Protein 5ILV (pdb70)

Solvent-accessible surface area: 5966 Å² total; per-residue (Å²): 139,78,57,76,8,41,61,10,1,25,88,11,14,98,65,115,71,11,47,118,1,2,27,86,65,74,145,74,53,16,0,76,3,84,75,21,80,38,0,0,124,85,14,2,132,99,58,130,127,122,79,24,54,32,85,82,1,13,130,40,8,128,125,11,135,138,128,42,46,2,73,99,18,96,90,82,171,54,5,11,68,6,74,46,62,16,116,62,90,151,88,240

Secondary structure (DSSP, 8-state):
-PPPHHHHHHHHHT-GGGTTTEEE-SSTTEEEESSHHHHHHHHHHHHT-SS--HHHHHHHHHHHHHTTSEEEPTT-SSEEEESS-TTGGG--

InterPro domains:
  IPR000418 Ets domain [PF00178] (368-448)
  IPR000418 Ets domain [PR00454] (368-381)
  IPR000418 Ets domain [PR00454] (392-410)
  IPR000418 Ets domain [PR00454] (411-429)
  IPR000418 Ets domain [PR00454] (430-448)
  IPR000418 Ets domain [PS00345] (370-378)
  IPR000418 Ets do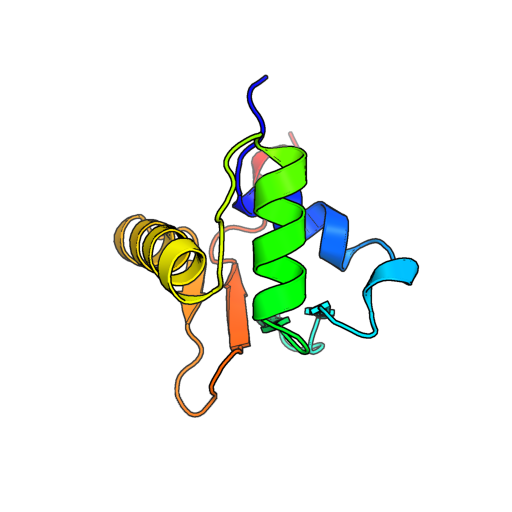main [PS00346] (414-429)
  IPR000418 Ets domain [PS50061] (368-448)
  IPR000418 Ets domain [SM00413] (367-452)
  IPR006715 PEA3-type ETS-domain transcription factor, N-terminal [PF04621] (1-366)
  IPR036388 Winged helix-like DNA-binding domain superfamily [G3DSA:1.10.10.10] (337-465)
  IPR036390 Winged helix DNA-binding domain superfamily [SSF46785] (366-484)
  IPR046328 ETS family [PTHR11849] (230-451)

Nearest PDB structures (foldseek):
  5ilv-assembly1_A  TM=1.011E+00  e=1.962E-20  Homo sapiens
  4co8-assembly1_A  TM=8.998E-01  e=6.561E-17  Homo sapiens
  5ils-assembly1_A  TM=9.007E-01  e=7.028E-17  Homo sapiens
  3wtt-assembly2_H  TM=9.238E-01  e=2.048E-13  Homo sapiens
  2ypr-assembly1_A  TM=9.069E-01  e=2.795E-12  Homo sapiens

B-factor: mean 32.99, std 15.53, range [14.02, 99.71]

Sequence (92 aa):
GSLQLWQFLVTLLDDPANAHFIAWTGRGMEFKLIEPEEVARRWGIQKNRPAMNYDKLSRSLRYYYEKGIMQKVAGERYVYKFVCCDPDALFSM

Foldseek 3Di:
DQDDPVNVLVVLAPDVVNVCQKYQPPDAQKIFRNPLQVSQPVVCVVNVHPPGGNVNVVVVVVVCVVVQQKADDPPDDGMIGGRDDVCVVPVD

Organism: Homo sapiens (NCBI:txid9606)

Radius of gyration: 12.51 Å; Cα contacts (8 Å, |Δi|>4): 116; chains: 1; bounding box: 32×33×25 Å

Structure (mmCIF, N/CA/C/O backbone):
data_5ILV
#
_entry.id   5ILV
#
_cell.length_a   57.371
_cell.length_b   65.611
_cell.length_c   52.677
_cell.angle_alpha   90.000
_cell.angle_beta   90.000
_cell.angle_gamma   90.000
#
_symmetry.space_group_name_H-M   'C 2 2 21'
#
loop_
_entity.id
_entity.type
_entity.pdbx_description
1 polymer 'ETS translocation variant 5'
2 water water
#
loop_
_atom_site.group_PDB
_atom_site.id
_atom_site.type_symbol
_atom_site.label_atom_id
_atom_site.label_alt_id
_atom_site.label_comp_id
_atom_site.label_asym_id
_atom_site.label_entity_id
_atom_site.label_seq_id
_atom_site.pdbx_PDB_ins_code
_atom_site.Cartn_x
_atom_site.Cartn_y
_atom_site.Cartn_z
_atom_site.occupancy
_atom_site.B_iso_or_equiv
_atom_site.auth_seq_id
_atom_site.auth_comp_id
_atom_site.auth_asym_id
_atom_site.auth_atom_id
_atom_site.pdbx_PDB_model_num
ATOM 1 N N . GLY A 1 1 ? 2.731 27.581 -9.079 1.00 55.41 366 GLY A N 1
ATOM 2 C CA . GLY A 1 1 ? 3.840 27.791 -9.993 1.00 57.73 366 GLY A CA 1
ATOM 3 C C . GLY A 1 1 ? 5.201 27.327 -9.487 1.00 62.18 366 GLY A C 1
ATOM 4 O O . GLY A 1 1 ? 6.239 27.787 -9.967 1.00 67.43 366 GLY A O 1
ATOM 5 N N . SER A 1 2 ? 5.203 26.412 -8.522 1.00 55.79 367 SER A N 1
ATOM 6 C CA . SER A 1 2 ? 6.439 25.886 -7.958 1.00 45.17 367 SER A CA 1
ATOM 7 C C . SER A 1 2 ? 6.931 24.700 -8.784 1.00 39.00 367 SER A C 1
ATOM 8 O O . SER A 1 2 ? 6.147 23.817 -9.150 1.00 37.59 367 SER A O 1
ATOM 11 N N . LEU A 1 3 ? 8.236 24.674 -9.059 1.00 37.90 368 LEU A N 1
ATOM 12 C CA . LEU A 1 3 ? 8.787 23.667 -9.961 1.00 34.63 368 LEU A CA 1
ATOM 13 C C . LEU A 1 3 ? 8.808 22.284 -9.321 1.00 29.86 368 LEU A C 1
ATOM 14 O O . LEU A 1 3 ? 9.373 22.090 -8.240 1.00 28.52 368 LEU A O 1
ATOM 19 N N . GLN A 1 4 ? 8.224 21.315 -10.016 1.00 24.77 369 GLN A N 1
ATOM 20 C CA . GLN A 1 4 ? 8.151 19.931 -9.573 1.00 19.10 369 GLN A CA 1
ATOM 21 C C . GLN A 1 4 ? 9.265 19.122 -10.212 1.00 20.82 369 GLN A C 1
ATOM 22 O O . GLN A 1 4 ? 9.690 19.401 -11.344 1.00 18.21 369 GLN A O 1
ATOM 28 N N . LEU A 1 5 ? 9.717 18.087 -9.502 1.00 18.79 370 LEU A N 1
ATOM 29 C CA . LEU A 1 5 ? 10.790 17.261 -10.052 1.00 15.69 370 LEU A CA 1
ATOM 30 C C . LEU A 1 5 ? 10.376 16.604 -11.365 1.00 21.22 370 LEU A C 1
ATOM 31 O O . LEU A 1 5 ? 11.172 16.555 -12.309 1.00 18.08 370 LEU A O 1
ATOM 36 N N . TRP A 1 6 ? 9.138 16.104 -11.462 1.00 18.80 371 TRP A N 1
ATOM 37 C CA . TRP A 1 6 ? 8.741 15.469 -12.714 1.00 19.42 371 TRP A CA 1
ATOM 38 C C . TRP A 1 6 ? 8.772 16.469 -13.864 1.00 20.67 371 TRP A C 1
ATOM 39 O O . TRP A 1 6 ? 9.150 16.118 -14.986 1.00 22.67 371 TRP A O 1
ATOM 50 N N . GLN A 1 7 ? 8.424 17.730 -13.594 1.00 16.98 372 GLN A N 1
ATOM 51 C CA . GLN A 1 7 ? 8.464 18.757 -14.637 1.00 18.92 372 GLN A CA 1
ATOM 52 C C . GLN A 1 7 ? 9.899 19.065 -15.048 1.00 25.15 372 GLN A C 1
ATOM 53 O O . GLN A 1 7 ? 10.206 19.178 -16.243 1.00 23.91 372 GLN A O 1
ATOM 59 N N . PHE A 1 8 ? 10.786 19.203 -14.063 1.00 21.40 373 PHE A N 1
ATOM 60 C CA . PHE A 1 8 ? 12.198 19.439 -14.340 1.00 20.72 373 PHE A CA 1
ATOM 61 C C . PHE A 1 8 ? 12.799 18.318 -15.179 1.00 22.34 373 PHE A C 1
ATOM 62 O O . PHE A 1 8 ? 13.569 18.577 -16.114 1.00 22.55 373 PHE A O 1
ATOM 70 N N . LEU A 1 9 ? 12.485 17.066 -14.841 1.00 19.00 374 LEU A N 1
ATOM 71 C CA . LEU A 1 9 ? 13.023 15.945 -15.601 1.00 18.15 374 LEU A CA 1
ATOM 72 C C . LEU A 1 9 ? 12.536 15.982 -17.045 1.00 22.34 374 LEU A C 1
ATOM 73 O O . LEU A 1 9 ? 13.308 15.724 -17.975 1.00 17.78 374 LEU A O 1
ATOM 78 N N . VAL A 1 10 ? 11.261 16.304 -17.253 1.00 17.52 375 VAL A N 1
ATOM 79 C CA . VAL A 1 10 ? 10.762 16.421 -18.623 1.00 22.87 375 VAL A CA 1
ATOM 80 C C . VAL A 1 10 ? 11.552 17.477 -19.385 1.00 21.46 375 VAL A C 1
ATOM 81 O O . VAL A 1 10 ? 11.963 17.260 -20.533 1.00 22.05 375 VAL A O 1
ATOM 85 N N . THR A 1 11 ? 11.800 18.624 -18.751 1.00 19.34 376 THR A N 1
ATOM 86 C CA . THR A 1 11 ? 12.539 19.693 -19.410 1.00 23.63 376 THR A CA 1
ATOM 87 C C . THR A 1 11 ? 13.949 19.242 -19.774 1.00 22.01 376 THR A C 1
ATOM 88 O O . THR A 1 11 ? 14.440 19.542 -20.871 1.00 22.08 376 THR A O 1
ATOM 92 N N . LEU A 1 12 ? 14.627 18.540 -18.857 1.00 18.15 377 LEU A N 1
ATOM 93 C CA . LEU A 1 12 ? 15.935 17.973 -19.188 1.00 20.83 377 LEU A CA 1
ATOM 94 C C . LEU A 1 12 ? 15.846 17.041 -20.386 1.00 19.51 377 LEU A C 1
ATOM 95 O O . LEU A 1 12 ? 16.698 17.080 -21.278 1.00 19.05 377 LEU A O 1
ATOM 100 N N . LEU A 1 13 ? 14.824 16.186 -20.415 1.00 21.01 378 LEU A N 1
ATOM 101 C CA . LEU A 1 13 ? 14.733 15.140 -21.423 1.00 18.82 378 LEU A CA 1
ATOM 102 C C . LEU A 1 13 ? 14.396 15.676 -22.808 1.00 23.48 378 LEU A C 1
ATOM 103 O O . LEU A 1 13 ? 14.726 15.023 -23.803 1.00 21.93 378 LEU A O 1
ATOM 108 N N . ASP A 1 14 ? 13.752 16.838 -22.897 1.00 20.05 379 ASP A N 1
ATOM 109 C CA . ASP A 1 14 ? 13.361 17.391 -24.181 1.00 23.24 379 ASP A CA 1
ATOM 110 C C . ASP A 1 14 ? 14.378 18.392 -24.723 1.00 27.75 379 ASP A C 1
ATOM 111 O O . ASP A 1 14 ? 14.148 18.992 -25.780 1.00 28.74 379 ASP A O 1
ATOM 116 N N . ASP A 1 15 ? 15.515 18.538 -24.055 1.00 22.35 380 ASP A N 1
ATOM 117 C CA . ASP A 1 15 ? 16.607 19.382 -24.528 1.00 26.36 380 ASP A CA 1
ATOM 118 C C . ASP A 1 15 ? 17.803 18.505 -24.871 1.00 24.87 380 ASP A C 1
ATOM 119 O O . ASP A 1 15 ? 18.408 17.909 -23.962 1.00 25.45 380 ASP A O 1
ATOM 124 N N . PRO A 1 16 ? 18.199 18.406 -26.144 1.00 23.69 381 PRO A N 1
ATOM 125 C CA . PRO A 1 16 ? 19.314 17.513 -26.503 1.00 19.02 381 PRO A CA 1
ATOM 126 C C . PRO A 1 16 ? 20.654 17.952 -25.944 1.00 23.45 381 PRO A C 1
ATOM 127 O O . PRO A 1 16 ? 21.611 17.159 -25.977 1.00 23.75 381 PRO A O 1
ATOM 131 N N . ALA A 1 17 ? 20.754 19.178 -25.424 1.00 20.30 382 ALA A N 1
ATOM 132 C CA . ALA A 1 17 ? 21.978 19.577 -24.741 1.00 22.92 382 ALA A CA 1
ATOM 133 C C . ALA A 1 17 ? 22.243 18.727 -23.508 1.00 27.36 382 ALA A C 1
ATOM 134 O O . ALA A 1 17 ? 23.380 18.703 -23.028 1.00 27.23 382 ALA A O 1
ATOM 136 N N . ASN A 1 18 ? 21.228 18.030 -22.985 1.00 23.94 383 ASN A N 1
ATOM 137 C CA . ASN A 1 18 ? 21.381 17.203 -21.792 1.00 24.47 383 ASN A CA 1
ATOM 138 C C . ASN A 1 18 ? 21.527 15.721 -22.099 1.00 20.78 383 ASN A C 1
ATOM 139 O O . ASN A 1 18 ? 21.630 14.916 -21.165 1.00 19.56 383 ASN A O 1
ATOM 144 N N . ALA A 1 19 ? 21.558 15.344 -23.375 1.00 19.99 384 ALA A N 1
ATOM 145 C CA . ALA A 1 19 ? 21.435 13.939 -23.745 1.00 24.84 384 ALA A CA 1
ATOM 146 C C . ALA A 1 19 ? 22.598 13.090 -23.244 1.00 28.74 384 ALA A C 1
ATOM 147 O O . ALA A 1 19 ? 22.430 11.879 -23.073 1.00 28.58 384 ALA A O 1
ATOM 149 N N . HIS A 1 20 ? 23.768 13.687 -22.994 1.00 24.07 385 HIS A N 1
ATOM 150 C CA . HIS A 1 20 ? 24.891 12.902 -22.489 1.00 23.66 385 HIS A CA 1
ATOM 151 C C . HIS A 1 20 ? 24.713 12.454 -21.038 1.00 26.35 385 HIS A C 1
ATOM 152 O O . HIS A 1 20 ? 25.431 11.545 -20.603 1.00 28.46 385 HIS A O 1
ATOM 159 N N . PHE A 1 21 ? 23.781 13.044 -20.272 1.00 20.12 386 PHE A N 1
ATOM 160 C CA . PHE A 1 21 ? 23.578 12.583 -18.905 1.00 18.63 386 PHE A CA 1
ATOM 161 C C . PHE A 1 21 ? 22.150 12.164 -18.583 1.00 17.45 386 PHE A C 1
ATOM 162 O O . PHE A 1 21 ? 21.941 11.521 -17.550 1.00 19.59 386 PHE A O 1
ATOM 170 N N . ILE A 1 22 ? 21.173 12.450 -19.449 1.00 16.56 387 ILE A N 1
ATOM 171 C CA . ILE A 1 22 ? 19.804 11.986 -19.239 1.00 19.68 387 ILE A CA 1
ATOM 172 C C . ILE A 1 22 ? 19.091 11.948 -20.585 1.00 19.68 387 ILE A C 1
ATOM 173 O O . ILE A 1 22 ? 19.148 12.914 -21.357 1.00 19.33 387 ILE A O 1
ATOM 178 N N . ALA A 1 23 ? 18.434 10.833 -20.891 1.00 18.96 388 ALA A N 1
ATOM 179 C CA . ALA A 1 23 ? 17.817 10.737 -22.207 1.00 17.48 388 ALA A CA 1
ATOM 180 C C . ALA A 1 23 ? 16.665 9.744 -22.194 1.00 22.38 388 ALA A C 1
ATOM 181 O O . ALA A 1 23 ? 16.702 8.727 -21.497 1.00 22.96 388 ALA A O 1
ATOM 183 N N . TRP A 1 24 ? 15.647 10.044 -22.998 1.00 20.09 389 TRP A N 1
ATOM 184 C CA . TRP A 1 24 ? 14.630 9.048 -23.292 1.00 22.10 389 TRP A CA 1
ATOM 185 C C . TRP A 1 24 ? 15.294 7.813 -23.880 1.00 22.92 389 TRP A C 1
ATOM 186 O O . TRP A 1 24 ? 16.221 7.915 -24.693 1.00 24.97 389 TRP A O 1
ATOM 197 N N . THR A 1 25 ? 14.829 6.635 -23.461 1.00 18.50 390 THR A N 1
ATOM 198 C CA . THR A 1 25 ? 15.360 5.390 -24.001 1.00 20.42 390 THR A CA 1
ATOM 199 C C . THR A 1 25 ? 14.673 4.979 -25.290 1.00 22.41 390 THR A C 1
ATOM 200 O O . THR A 1 25 ? 15.182 4.113 -26.009 1.00 28.81 390 THR A O 1
ATOM 204 N N . GLY A 1 26 ? 13.524 5.565 -25.587 1.00 20.44 391 GLY A N 1
ATOM 205 C CA . GLY A 1 26 ? 12.800 5.189 -26.778 1.00 26.41 391 GLY A CA 1
ATOM 206 C C . GLY A 1 26 ? 11.746 4.132 -26.569 1.00 28.20 391 GLY A C 1
ATOM 207 O O . GLY A 1 26 ? 11.131 3.694 -27.546 1.00 29.00 391 GLY A O 1
ATOM 208 N N . ARG A 1 27 ? 11.518 3.697 -25.333 1.00 23.76 392 ARG A N 1
ATOM 209 C CA . ARG A 1 27 ? 10.453 2.745 -25.043 1.0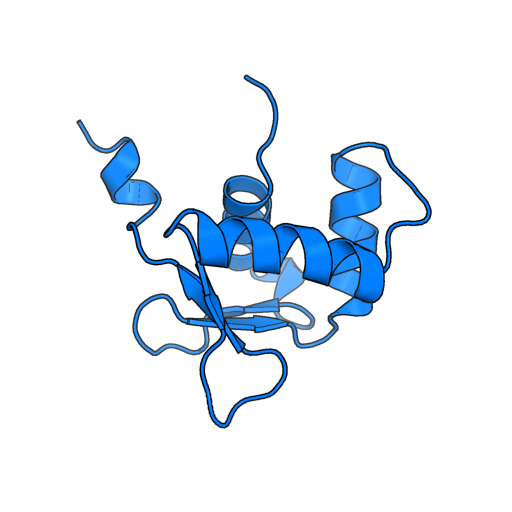0 24.49 392 ARG A CA 1
ATOM 210 C C . ARG A 1 27 ? 9.454 3.446 -24.140 1.00 22.77 392 ARG A C 1
ATOM 211 O O . ARG A 1 27 ? 9.783 3.795 -23.000 1.00 26.68 392 ARG A O 1
ATOM 219 N N . GLY A 1 28 ? 8.250 3.679 -24.657 1.00 23.41 393 GLY A N 1
ATOM 220 C CA . GLY A 1 28 ? 7.246 4.388 -23.875 1.00 23.49 393 GLY A CA 1
ATOM 221 C C . GLY A 1 28 ? 7.801 5.682 -23.331 1.00 28.02 393 GLY A C 1
ATOM 222 O O . GLY A 1 28 ? 8.481 6.443 -24.031 1.00 25.09 393 GLY A O 1
ATOM 223 N N . MET A 1 29 ? 7.565 5.923 -22.041 1.00 18.34 394 MET A N 1
ATOM 224 C CA . MET A 1 29 ? 8.061 7.113 -21.371 1.00 15.86 394 MET A CA 1
ATOM 225 C C . MET A 1 29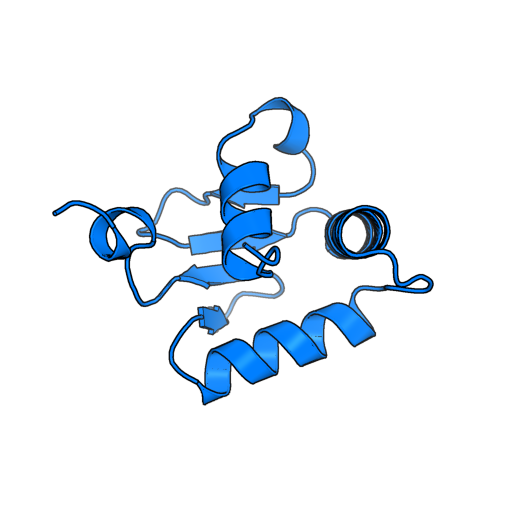 ? 9.240 6.786 -20.463 1.00 19.45 394 MET A C 1
ATOM 226 O O . MET A 1 29 ? 9.434 7.431 -19.428 1.00 19.80 394 MET A O 1
ATOM 231 N N . GLU A 1 30 ? 10.038 5.793 -20.851 1.00 17.24 395 GLU A N 1
ATOM 232 C CA . GLU A 1 30 ? 11.198 5.399 -20.057 1.00 20.16 395 GLU A CA 1
ATOM 233 C C . GLU A 1 30 ? 12.374 6.311 -20.367 1.00 24.53 395 GLU A C 1
ATOM 234 O O . GLU A 1 30 ? 12.556 6.770 -21.498 1.00 20.64 395 GLU A O 1
ATOM 240 N N . PHE A 1 31 ? 13.176 6.580 -19.346 1.00 18.99 396 PHE A N 1
ATOM 241 C CA . PHE A 1 31 ? 14.352 7.414 -19.515 1.00 16.41 396 PHE A CA 1
ATOM 242 C C . PHE A 1 31 ? 15.454 6.877 -18.621 1.00 23.31 396 PHE A C 1
ATOM 243 O O . PHE A 1 31 ? 15.203 6.177 -17.637 1.00 19.90 396 PHE A O 1
ATOM 251 N N . LYS A 1 32 ? 16.687 7.181 -18.996 1.00 18.38 397 LYS A N 1
ATOM 252 C CA . LYS A 1 32 ? 17.849 6.705 -18.260 1.00 16.59 397 LYS A CA 1
ATOM 253 C C . LYS A 1 32 ? 18.619 7.894 -17.708 1.00 21.58 397 LYS A C 1
ATOM 254 O O . LYS A 1 32 ? 18.843 8.889 -18.409 1.00 17.32 397 LYS A O 1
ATOM 260 N N . LEU A 1 33 ? 19.018 7.790 -16.448 1.00 16.27 398 LEU A N 1
ATOM 261 C CA . LEU A 1 33 ? 19.942 8.758 -15.872 1.00 18.35 398 LEU A CA 1
ATOM 262 C C . LEU A 1 33 ? 21.331 8.256 -16.222 1.00 21.75 398 LEU A C 1
ATOM 263 O O . LEU A 1 33 ? 21.902 7.405 -15.529 1.00 20.43 398 LEU A O 1
ATOM 268 N N . ILE A 1 34 ? 21.871 8.776 -17.324 1.00 23.84 399 ILE A N 1
ATOM 269 C CA . ILE A 1 34 ? 23.191 8.348 -17.775 1.00 21.28 399 ILE A CA 1
ATOM 270 C C . ILE A 1 34 ? 24.257 8.798 -16.788 1.00 26.46 399 ILE A C 1
ATOM 271 O O . ILE A 1 34 ? 25.201 8.054 -16.499 1.00 26.10 399 ILE A O 1
ATOM 276 N N . GLU A 1 35 ? 24.125 10.017 -16.251 1.00 22.00 400 GLU A N 1
ATOM 277 C CA . GLU A 1 35 ? 24.907 10.470 -15.096 1.00 21.82 400 GLU A CA 1
ATOM 278 C C . GLU A 1 35 ? 23.938 10.813 -13.983 1.00 21.14 400 GLU A C 1
ATOM 279 O O . GLU A 1 35 ? 23.502 11.972 -13.868 1.00 21.27 400 GLU A O 1
ATOM 285 N N . PRO A 1 36 ? 23.574 9.850 -13.140 1.00 19.49 401 PRO A N 1
ATOM 286 C CA . PRO A 1 36 ? 22.644 10.143 -12.039 1.00 20.85 401 PRO A CA 1
ATOM 287 C C . PRO A 1 36 ? 23.092 11.302 -11.166 1.00 20.20 401 PRO A C 1
ATOM 288 O O . PRO A 1 36 ? 22.253 12.093 -10.716 1.00 20.44 401 PRO A O 1
ATOM 292 N N . GLU A 1 37 ? 24.398 11.430 -10.911 1.00 23.06 402 GLU A N 1
ATOM 293 C CA . GLU A 1 37 ? 24.842 12.492 -10.017 1.00 18.90 402 GLU A CA 1
ATOM 294 C C . GLU A 1 37 ? 24.766 13.860 -10.685 1.00 24.13 402 GLU A C 1
AT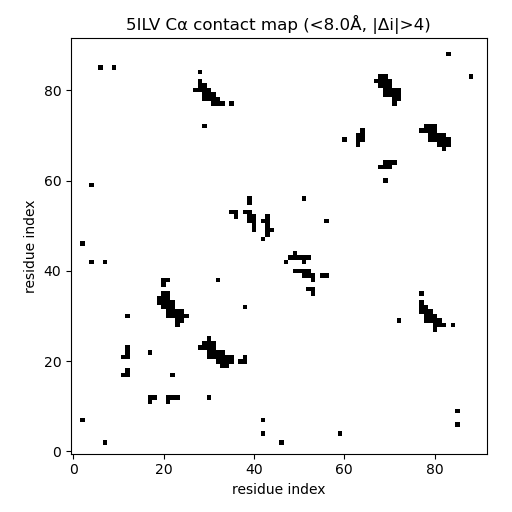OM 295 O O . GLU A 1 37 ? 24.527 14.866 -10.008 1.00 26.59 402 GLU A O 1
ATOM 301 N N . GLU A 1 38 ? 24.956 13.925 -12.005 1.00 23.79 403 GLU A N 1
ATOM 302 C CA . GLU A 1 38 ? 24.794 15.200 -12.697 1.00 22.39 403 GLU A CA 1
ATOM 303 C C . GLU A 1 38 ? 23.331 15.629 -12.728 1.00 23.95 403 GLU A C 1
ATOM 304 O O . GLU A 1 38 ? 23.023 16.816 -12.547 1.00 22.61 403 GLU A O 1
ATOM 310 N N . VAL A 1 39 ? 22.412 14.677 -12.928 1.00 16.80 404 VAL A N 1
ATOM 311 C CA . VAL A 1 39 ? 20.987 14.997 -12.836 1.00 18.18 404 VAL A CA 1
ATOM 312 C C . VAL A 1 39 ? 20.663 15.528 -11.445 1.00 19.42 404 VAL A C 1
ATOM 313 O O . VAL A 1 39 ? 20.011 16.570 -11.289 1.00 19.97 404 VAL A O 1
ATOM 317 N N . ALA A 1 40 ? 21.125 14.822 -10.416 1.00 21.02 405 ALA A N 1
ATOM 318 C CA . ALA A 1 40 ? 20.889 15.263 -9.045 1.00 19.82 405 ALA A CA 1
ATOM 319 C C . ALA A 1 40 ? 21.432 16.671 -8.808 1.00 22.57 405 ALA A C 1
ATOM 320 O O . ALA A 1 40 ? 20.749 17.518 -8.221 1.00 20.34 405 ALA A O 1
ATOM 322 N N . ARG A 1 41 ? 22.656 16.945 -9.275 1.00 21.46 406 ARG A N 1
ATOM 323 C CA . ARG A 1 41 ? 23.249 18.266 -9.076 1.00 29.93 406 ARG A CA 1
ATOM 324 C C . ARG A 1 41 ? 22.417 19.360 -9.731 1.00 27.84 406 ARG A C 1
ATOM 325 O O . ARG A 1 41 ? 22.231 20.439 -9.155 1.00 33.14 406 ARG A O 1
ATOM 333 N N . ARG A 1 42 ? 21.890 19.095 -10.924 1.00 25.68 407 ARG A N 1
ATOM 334 C CA . ARG A 1 42 ? 21.111 20.113 -11.620 1.00 29.45 407 ARG A CA 1
ATOM 335 C C . ARG A 1 42 ? 19.770 20.351 -10.945 1.00 25.00 407 ARG A C 1
ATOM 336 O O . ARG A 1 42 ? 19.301 21.493 -10.876 1.00 25.30 407 ARG A O 1
ATOM 344 N N . TRP A 1 43 ? 19.129 19.287 -10.461 1.00 25.42 408 TRP A N 1
ATOM 345 C CA . TRP A 1 43 ? 17.919 19.472 -9.667 1.00 24.44 408 TRP A CA 1
ATOM 346 C C . TRP A 1 43 ? 18.208 20.321 -8.439 1.00 27.67 408 TRP A C 1
ATOM 347 O O . TRP A 1 43 ? 17.393 21.172 -8.057 1.00 25.95 408 TRP A O 1
ATOM 358 N N . GLY A 1 44 ? 19.378 20.116 -7.823 1.00 27.21 409 GLY A N 1
ATOM 359 C CA . GLY A 1 44 ? 19.748 20.903 -6.659 1.00 30.43 409 GLY A CA 1
ATOM 360 C C . GLY A 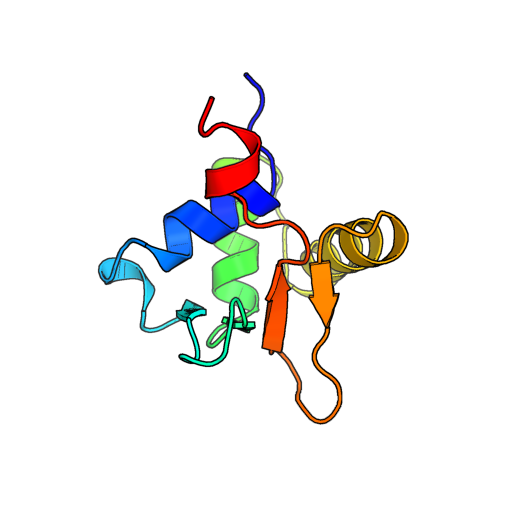1 44 ? 19.929 22.373 -6.986 1.00 30.68 409 GLY A C 1
ATOM 361 O O . GLY A 1 44 ? 19.479 23.245 -6.237 1.00 34.27 409 GLY A O 1
ATOM 362 N N . ILE A 1 45 ? 20.580 22.666 -8.114 1.00 38.50 410 ILE A N 1
ATOM 363 C CA . ILE A 1 45 ? 20.734 24.049 -8.551 1.00 32.72 410 ILE A CA 1
ATOM 364 C C . ILE A 1 45 ? 19.370 24.671 -8.814 1.00 27.96 410 ILE A C 1
ATOM 365 O O . ILE A 1 45 ? 19.077 25.788 -8.369 1.00 30.11 410 ILE A O 1
ATOM 370 N N . GLN A 1 46 ? 18.511 23.941 -9.526 1.00 24.53 411 GLN A N 1
ATOM 371 C CA . GLN A 1 46 ? 17.229 24.484 -9.965 1.00 34.33 411 GLN A CA 1
ATOM 372 C C . GLN A 1 46 ? 16.309 24.755 -8.783 1.00 37.73 411 GLN A C 1
ATOM 373 O O . GLN A 1 46 ? 15.706 25.830 -8.680 1.00 39.00 411 GLN A O 1
ATOM 379 N N . LYS A 1 47 ? 16.186 23.784 -7.886 1.00 34.65 412 LYS A N 1
ATOM 380 C CA . LYS A 1 47 ? 15.296 23.866 -6.742 1.00 38.29 412 LYS A CA 1
ATOM 381 C C . LYS A 1 47 ? 15.943 24.566 -5.548 1.00 48.47 412 LYS A C 1
ATOM 382 O O . LYS A 1 47 ? 15.277 24.761 -4.525 1.00 54.79 412 LYS A O 1
ATOM 388 N N . ASN A 1 48 ? 17.213 24.963 -5.665 1.00 43.01 413 ASN A N 1
ATOM 389 C CA . ASN A 1 48 ? 17.934 25.663 -4.602 1.00 52.70 413 ASN A CA 1
ATOM 390 C C . ASN A 1 48 ? 18.001 24.816 -3.332 1.00 61.85 413 ASN A C 1
ATOM 391 O O . ASN A 1 48 ? 17.421 25.152 -2.298 1.00 67.09 413 ASN A O 1
ATOM 396 N N . ARG A 1 49 ? 18.725 23.696 -3.415 1.00 65.44 414 ARG A N 1
ATOM 397 C CA . ARG A 1 49 ? 18.923 22.815 -2.264 1.00 71.46 414 ARG A CA 1
ATOM 398 C C . ARG A 1 49 ? 20.151 21.941 -2.481 1.00 82.01 414 ARG A C 1
ATOM 399 O O . ARG A 1 49 ? 20.052 20.725 -2.673 1.00 86.71 414 ARG A O 1
ATOM 407 N N . PRO A 1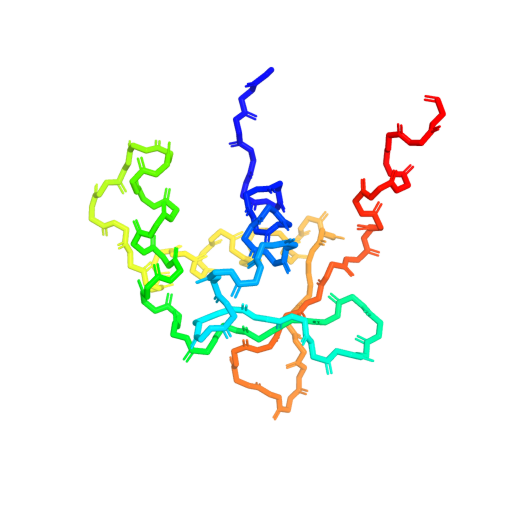 50 ? 21.348 22.538 -2.435 1.00 87.87 415 PRO A N 1
ATOM 408 C CA . PRO A 1 50 ? 22.524 21.683 -2.245 1.00 88.94 415 PRO A CA 1
ATOM 409 C C . PRO A 1 50 ? 22.500 21.148 -0.807 1.00 88.05 415 PRO A C 1
ATOM 410 O O . PRO A 1 50 ? 21.768 21.721 0.010 1.00 91.12 415 PRO A O 1
ATOM 414 N N . ALA A 1 51 ? 23.229 20.076 -0.490 1.00 79.17 416 ALA A N 1
ATOM 415 C CA . ALA A 1 51 ? 24.051 19.322 -1.431 1.00 63.23 416 ALA A CA 1
ATOM 416 C C . ALA A 1 51 ? 23.275 18.131 -1.989 1.00 43.52 416 ALA A C 1
ATOM 417 O O . ALA A 1 51 ? 23.422 16.990 -1.533 1.00 35.75 416 ALA A O 1
ATOM 419 N N . MET A 1 52 ? 22.446 18.409 -2.986 1.00 40.12 417 MET A N 1
ATOM 420 C CA . MET A 1 52 ? 21.690 17.356 -3.643 1.00 31.62 417 MET A CA 1
ATOM 421 C C . MET A 1 52 ? 22.636 16.377 -4.331 1.00 29.58 417 MET A C 1
ATOM 422 O O . MET A 1 52 ? 23.571 16.783 -5.028 1.00 33.73 417 MET A O 1
ATOM 427 N N . ASN A 1 53 ? 22.404 15.081 -4.121 1.00 20.23 418 ASN A N 1
ATOM 428 C CA . ASN A 1 53 ? 23.154 14.034 -4.807 1.00 23.49 418 ASN A CA 1
ATOM 429 C C . ASN A 1 53 ? 22.164 12.953 -5.196 1.00 24.90 418 ASN A C 1
ATOM 430 O O . ASN A 1 53 ? 20.961 13.069 -4.927 1.00 21.34 418 ASN A O 1
ATOM 435 N N . TYR A 1 54 ? 22.657 11.900 -5.859 1.00 20.43 419 TYR A N 1
ATOM 436 C CA . TYR A 1 54 ? 21.716 10.896 -6.340 1.00 23.51 419 TYR A CA 1
ATOM 437 C C . TYR A 1 54 ? 21.042 10.181 -5.182 1.00 21.32 419 TYR A C 1
ATOM 438 O O . TYR A 1 54 ? 19.853 9.859 -5.263 1.00 20.09 419 TYR A O 1
ATOM 447 N N . ASP A 1 55 ? 21.773 9.921 -4.090 1.00 22.07 420 ASP A N 1
ATOM 448 C CA . ASP A 1 55 ? 21.134 9.315 -2.920 1.00 23.45 420 ASP A CA 1
ATOM 449 C C . ASP A 1 55 ? 19.886 10.093 -2.509 1.00 23.86 420 ASP A C 1
ATOM 450 O O . ASP A 1 55 ? 18.800 9.521 -2.348 1.00 26.28 420 ASP A O 1
ATOM 455 N N . LYS A 1 56 ? 20.023 11.415 -2.369 1.00 16.92 421 LYS A N 1
ATOM 456 C CA . LYS A 1 56 ? 18.875 12.254 -2.021 1.00 25.71 421 LYS A CA 1
ATOM 457 C C . LYS A 1 56 ? 17.836 12.262 -3.143 1.00 21.52 421 LYS A C 1
ATOM 458 O O . LYS A 1 56 ? 16.634 12.092 -2.895 1.00 21.90 421 LYS A O 1
ATOM 464 N N . LEU A 1 57 ? 18.280 12.442 -4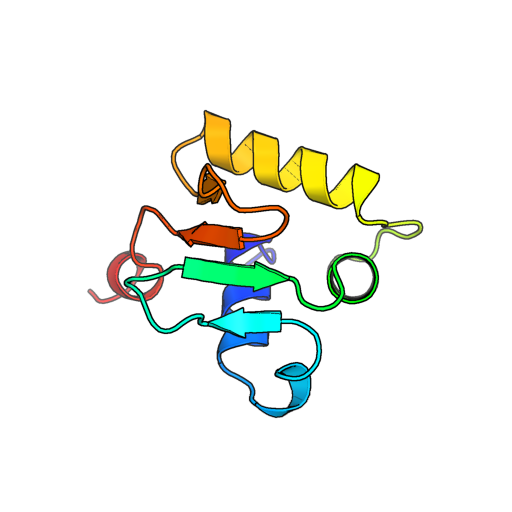.387 1.00 18.78 422 LEU A N 1
ATOM 465 C CA . LEU A 1 57 ? 17.353 12.423 -5.519 1.00 19.73 422 LEU A CA 1
ATOM 466 C C . LEU A 1 57 ? 16.537 11.138 -5.540 1.00 22.56 422 LEU A C 1
ATOM 467 O O . LEU A 1 57 ? 15.330 11.163 -5.822 1.00 20.41 422 LEU A O 1
ATOM 472 N N . SER A 1 58 ? 17.175 10.005 -5.221 1.00 27.75 423 SER A N 1
ATOM 473 C CA . SER A 1 58 ? 16.471 8.725 -5.252 1.00 32.25 423 SER A CA 1
ATOM 474 C C . SER A 1 58 ? 15.317 8.688 -4.252 1.00 30.56 423 SER A C 1
ATOM 475 O O . SER A 1 58 ? 14.324 7.986 -4.485 1.00 28.32 423 SER A O 1
ATOM 478 N N . ARG A 1 59 ? 15.423 9.433 -3.142 1.00 25.52 424 ARG A N 1
ATOM 479 C CA . ARG A 1 59 ? 14.312 9.542 -2.194 1.00 22.87 424 ARG A CA 1
ATOM 480 C C . ARG A 1 59 ? 13.107 10.239 -2.820 1.00 26.67 424 ARG A C 1
ATOM 481 O O . ARG A 1 59 ? 11.950 9.894 -2.530 1.00 23.01 424 ARG A O 1
ATOM 489 N N . SER A 1 60 ? 13.353 11.246 -3.656 1.00 23.01 425 SER A N 1
ATOM 490 C CA . SER A 1 60 ? 12.240 11.909 -4.327 1.00 20.68 425 SER A CA 1
ATOM 491 C C . SER A 1 60 ? 11.633 10.999 -5.383 1.00 22.37 425 SER A C 1
ATOM 492 O O . SER A 1 60 ? 10.411 10.988 -5.577 1.00 22.37 425 SER A O 1
ATOM 495 N N . LEU A 1 61 ? 12.467 10.213 -6.063 1.00 17.40 426 LEU A N 1
ATOM 496 C CA . LEU A 1 61 ? 11.943 9.246 -7.025 1.00 22.89 426 LEU A CA 1
ATOM 497 C C . LEU A 1 61 ? 11.128 8.162 -6.329 1.00 25.15 426 LEU A C 1
ATOM 498 O O . LEU A 1 61 ? 10.095 7.722 -6.850 1.00 23.50 426 LEU A O 1
ATOM 503 N N . ARG A 1 62 ? 11.562 7.724 -5.147 1.00 21.22 427 ARG A N 1
ATOM 504 C CA . ARG A 1 62 ? 10.768 6.751 -4.396 1.00 24.72 427 ARG A CA 1
ATOM 505 C C . ARG A 1 62 ? 9.437 7.355 -3.958 1.00 21.63 427 ARG A C 1
ATOM 506 O O . ARG A 1 62 ? 8.401 6.673 -3.969 1.00 24.78 427 ARG A O 1
ATOM 514 N N . TYR A 1 63 ? 9.441 8.640 -3.592 1.00 22.94 428 TYR A N 1
ATOM 515 C CA . TYR A 1 63 ? 8.189 9.350 -3.352 1.00 16.47 428 TYR A CA 1
ATOM 516 C C . TYR A 1 63 ? 7.265 9.250 -4.558 1.00 22.90 428 TYR A C 1
ATOM 517 O O . TYR A 1 63 ? 6.090 8.872 -4.433 1.00 20.54 428 TYR A O 1
ATOM 526 N N . TYR A 1 64 ? 7.788 9.569 -5.744 1.00 19.19 429 TYR A N 1
ATOM 527 C CA . TYR A 1 64 ? 6.977 9.478 -6.951 1.00 16.02 429 TYR A CA 1
ATOM 528 C C . TYR A 1 64 ? 6.505 8.056 -7.196 1.00 22.84 429 TYR A C 1
ATOM 529 O O . TYR A 1 64 ? 5.395 7.852 -7.706 1.00 20.47 429 TYR A O 1
ATOM 538 N N . TYR A 1 65 ? 7.314 7.061 -6.824 1.00 19.07 430 TYR A N 1
ATOM 539 C CA . TYR A 1 65 ? 6.859 5.686 -6.972 1.00 19.80 430 TYR A CA 1
ATOM 540 C C . TYR A 1 65 ? 5.647 5.426 -6.087 1.00 23.29 430 TYR A C 1
ATOM 541 O O . TYR A 1 65 ? 4.633 4.871 -6.539 1.00 23.18 430 TYR A O 1
ATOM 550 N N . GLU A 1 66 ? 5.738 5.819 -4.816 1.00 25.14 431 GLU A N 1
ATOM 551 C CA . GLU A 1 66 ? 4.640 5.576 -3.892 1.00 25.78 431 GLU A CA 1
ATOM 552 C C . GLU A 1 66 ? 3.397 6.347 -4.292 1.00 27.66 431 GLU A C 1
ATOM 553 O O . GLU A 1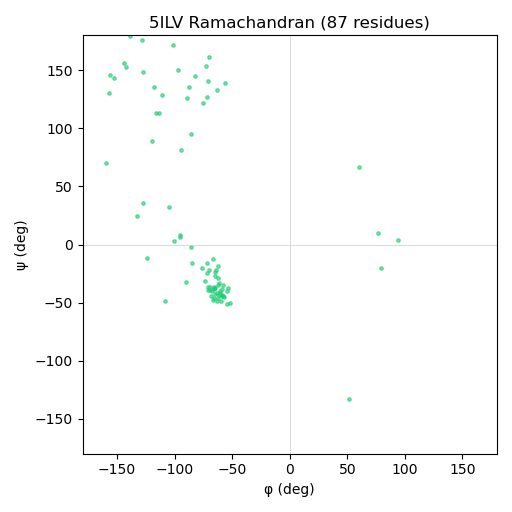 66 ? 2.282 5.932 -3.964 1.00 30.81 431 GLU A O 1
ATOM 559 N N . LYS A 1 67 ? 3.562 7.470 -4.980 1.00 19.50 432 LYS A N 1
ATOM 560 C CA . LYS A 1 67 ? 2.436 8.319 -5.344 1.00 19.73 432 LYS A CA 1
ATOM 561 C C . LYS A 1 67 ? 1.916 8.035 -6.751 1.00 22.00 432 LYS A C 1
ATOM 562 O O . LYS A 1 67 ? 1.068 8.787 -7.246 1.00 23.60 432 LYS A O 1
ATOM 568 N N . GLY A 1 68 ? 2.408 6.978 -7.404 1.00 21.04 433 GLY A N 1
ATOM 569 C CA . GLY A 1 68 ? 1.945 6.580 -8.728 1.00 20.57 433 GLY A CA 1
ATOM 570 C C . GLY A 1 68 ? 2.446 7.416 -9.889 1.00 22.40 433 GLY A C 1
ATOM 571 O O . GLY A 1 68 ? 1.954 7.252 -11.012 1.00 25.02 433 GLY A O 1
ATOM 572 N N . ILE A 1 69 ? 3.412 8.299 -9.664 1.00 16.28 434 ILE A N 1
ATOM 573 C CA . ILE A 1 69 ? 3.828 9.237 -10.697 1.00 18.96 434 ILE A CA 1
ATOM 574 C C . ILE A 1 69 ? 4.959 8.683 -11.559 1.00 25.14 434 ILE A C 1
ATOM 575 O O . ILE A 1 69 ? 5.025 8.980 -12.756 1.00 25.24 434 ILE A O 1
ATOM 580 N N . MET A 1 70 ? 5.838 7.867 -10.981 1.00 19.68 435 MET A N 1
ATOM 581 C CA . MET A 1 70 ? 7.002 7.352 -11.681 1.00 21.43 435 MET A CA 1
ATOM 582 C C . MET A 1 70 ? 7.221 5.919 -11.238 1.00 28.16 435 MET A C 1
ATOM 583 O O . MET A 1 70 ? 6.839 5.532 -10.132 1.00 29.94 435 MET A O 1
ATOM 588 N N . GLN A 1 71 ? 7.825 5.128 -12.108 1.00 19.76 436 GLN A N 1
ATOM 589 C CA . GLN A 1 71 ? 8.234 3.780 -11.752 1.00 22.65 436 GLN A CA 1
ATOM 590 C C . GLN A 1 71 ? 9.703 3.598 -12.086 1.00 24.44 436 GLN A C 1
ATOM 591 O O . GLN A 1 71 ? 10.222 4.203 -13.028 1.00 22.93 436 GLN A O 1
ATOM 597 N N . LYS A 1 72 ? 10.368 2.769 -11.292 1.00 27.21 437 LYS A N 1
ATOM 598 C CA . LYS A 1 72 ? 11.715 2.323 -11.602 1.00 26.82 437 LYS A CA 1
ATOM 599 C C . LYS A 1 72 ? 11.610 1.055 -12.437 1.00 31.92 437 LYS A C 1
ATOM 600 O O . LYS A 1 72 ? 10.920 0.109 -12.047 1.00 36.51 437 LYS A O 1
ATOM 606 N N . VAL A 1 73 ? 12.259 1.049 -13.600 1.00 26.71 438 VAL A N 1
ATOM 607 C CA . VAL A 1 73 ? 12.174 -0.090 -14.508 1.00 24.54 438 VAL A CA 1
ATOM 608 C C . VAL A 1 73 ? 13.032 -1.212 -13.948 1.00 35.41 438 VAL A C 1
ATOM 609 O O . VAL A 1 73 ? 14.236 -1.035 -13.733 1.00 33.64 438 VAL A O 1
ATOM 613 N N . ALA A 1 74 ? 12.412 -2.360 -13.696 1.00 45.12 439 ALA A N 1
ATOM 614 C CA . ALA A 1 74 ? 13.123 -3.489 -13.117 1.00 44.11 439 ALA A CA 1
ATOM 615 C C . ALA A 1 74 ? 14.046 -4.126 -14.148 1.00 47.25 439 ALA A C 1
ATOM 616 O O . ALA A 1 74 ? 13.816 -4.048 -15.357 1.00 51.61 439 ALA A O 1
ATOM 618 N N . GLY A 1 75 ? 15.104 -4.769 -13.655 1.00 59.10 440 GLY A N 1
ATOM 619 C CA . GLY A 1 75 ? 16.158 -5.270 -14.507 1.00 67.32 440 GLY A CA 1
ATOM 620 C C . GLY A 1 75 ? 17.143 -4.222 -14.966 1.00 68.25 440 GLY A C 1
ATOM 621 O O . GLY A 1 75 ? 18.256 -4.571 -15.375 1.00 71.93 440 GLY A O 1
ATOM 622 N N . GLU A 1 76 ? 16.769 -2.950 -14.917 1.00 65.15 441 GLU A N 1
ATOM 623 C CA . GLU A 1 76 ? 17.671 -1.843 -15.177 1.00 64.26 441 GLU A CA 1
ATOM 624 C C . GLU A 1 76 ? 18.115 -1.217 -13.862 1.00 62.22 441 GLU A C 1
ATOM 625 O O . GLU A 1 76 ? 17.607 -1.535 -12.784 1.00 67.00 441 GLU A O 1
ATOM 631 N N . ARG A 1 77 ? 19.076 -0.305 -13.960 1.00 57.72 442 ARG A N 1
ATOM 632 C CA . ARG A 1 77 ? 19.711 0.268 -12.782 1.00 59.04 442 ARG A CA 1
ATOM 633 C C . ARG A 1 77 ? 19.318 1.714 -12.529 1.00 51.65 442 ARG A C 1
ATOM 634 O O . ARG A 1 77 ? 18.963 2.077 -11.399 1.00 57.62 442 ARG A O 1
ATOM 642 N N . TYR A 1 78 ? 19.376 2.553 -13.558 1.00 30.02 443 TYR A N 1
ATOM 643 C CA . TYR A 1 78 ? 19.054 3.971 -13.474 1.00 26.49 443 TYR A CA 1
ATOM 644 C C . TYR A 1 78 ? 18.030 4.342 -14.532 1.00 23.41 443 TYR A C 1
ATOM 645 O O . TYR A 1 78 ? 18.074 5.438 -15.105 1.00 22.65 443 TYR A O 1
ATOM 654 N N . VAL A 1 79 ? 17.102 3.428 -14.811 1.00 19.89 444 VAL A N 1
ATOM 655 C CA . VAL A 1 79 ? 16.052 3.641 -15.802 1.00 18.44 444 VAL A CA 1
ATOM 656 C C . VAL A 1 79 ? 14.718 3.758 -15.081 1.00 20.90 444 VAL A C 1
ATOM 657 O O . VAL A 1 79 ? 14.355 2.895 -14.271 1.00 21.20 444 VAL A O 1
ATOM 661 N N . TYR A 1 80 ? 13.988 4.816 -15.386 1.00 14.16 445 TYR A N 1
ATOM 662 C CA . TYR A 1 80 ? 12.711 5.113 -14.757 1.00 17.38 445 TYR A CA 1
ATOM 663 C C . TYR A 1 80 ? 11.683 5.340 -15.853 1.00 20.54 445 TYR A C 1
ATOM 664 O O . TYR A 1 80 ? 12.010 5.332 -17.043 1.00 22.17 445 TYR A O 1
ATOM 673 N N . LYS A 1 81 ? 10.429 5.546 -15.459 1.00 21.45 446 LYS A N 1
ATOM 674 C CA . LYS A 1 81 ? 9.417 5.896 -16.448 1.00 19.76 446 LYS A CA 1
ATOM 675 C C . LYS A 1 81 ? 8.315 6.702 -15.782 1.00 20.87 446 LYS A C 1
ATOM 676 O O . LYS A 1 81 ? 7.994 6.483 -14.607 1.00 22.13 446 LYS A O 1
ATOM 682 N N . PHE A 1 82 ? 7.787 7.677 -16.527 1.00 17.56 447 PHE A N 1
ATOM 683 C CA . PHE A 1 82 ? 6.570 8.365 -16.126 1.00 19.94 447 PHE A CA 1
ATOM 684 C C . PHE A 1 82 ? 5.394 7.425 -16.287 1.00 23.20 447 PHE A C 1
ATOM 685 O O . PHE A 1 82 ? 5.326 6.647 -17.247 1.00 26.74 447 PHE A O 1
ATOM 693 N N . VAL A 1 83 ? 4.469 7.487 -15.335 1.00 25.96 448 VAL A N 1
ATOM 694 C CA . VAL A 1 83 ? 3.245 6.705 -15.415 1.00 26.04 448 VAL A CA 1
ATOM 695 C C . VAL A 1 83 ? 2.183 7.533 -16.125 1.00 26.06 448 VAL A C 1
ATOM 696 O O . VAL A 1 83 ? 1.623 7.113 -17.140 1.00 29.92 448 VAL A O 1
ATOM 700 N N A CYS A 1 84 ? 1.896 8.719 -15.602 0.53 27.64 449 CYS A N 1
ATOM 701 N N B CYS A 1 84 ? 1.890 8.707 -15.576 0.47 27.84 449 CYS A N 1
ATOM 702 C CA A CYS A 1 84 ? 0.947 9.620 -16.237 0.53 30.48 449 CYS A CA 1
ATOM 703 C CA B CYS A 1 84 ? 0.996 9.646 -16.230 0.47 30.35 449 CYS A CA 1
ATOM 704 C C A CYS A 1 84 ? 1.676 10.500 -17.240 0.53 31.15 449 CYS A C 1
ATOM 705 C C B CYS A 1 84 ? 1.765 10.413 -17.291 0.47 31.19 449 CYS A C 1
ATOM 706 O O A CYS A 1 84 ? 2.667 11.153 -16.895 0.53 33.25 449 CYS A O 1
ATOM 707 O O B CYS A 1 84 ? 2.875 10.892 -17.041 0.47 33.22 449 CYS A O 1
ATOM 712 N N . ASP A 1 85 ? 1.182 10.509 -18.479 1.00 26.57 450 ASP A N 1
ATOM 713 C CA . ASP A 1 85 ? 1.754 11.293 -19.563 1.00 24.67 450 ASP A CA 1
ATOM 714 C C . ASP A 1 85 ? 1.766 12.765 -19.164 1.00 22.97 450 ASP A C 1
ATOM 715 O O . ASP A 1 85 ? 0.700 13.384 -19.046 1.00 23.72 450 ASP A O 1
ATOM 720 N N . PRO A 1 86 ? 2.942 13.354 -18.931 1.00 31.43 451 PRO A N 1
ATOM 721 C CA . PRO A 1 86 ? 2.977 14.752 -18.467 1.00 35.41 451 PRO A CA 1
ATOM 722 C C . PRO A 1 86 ? 2.287 15.722 -19.403 1.00 33.55 451 PRO A C 1
ATOM 723 O O . PRO A 1 86 ? 1.682 16.693 -18.930 1.00 34.99 451 PRO A O 1
ATOM 727 N N . ASP A 1 87 ? 2.348 15.494 -20.717 1.00 27.26 452 ASP A N 1
ATOM 728 C CA . ASP A 1 87 ? 1.648 16.385 -21.632 1.00 33.46 452 ASP A CA 1
ATOM 729 C C . ASP A 1 87 ? 0.142 16.223 -21.502 1.00 34.62 452 ASP A C 1
ATOM 730 O O . ASP A 1 87 ? -0.606 17.205 -21.598 1.00 37.39 452 ASP A O 1
ATOM 735 N N . ALA A 1 88 ? -0.327 14.993 -21.276 1.00 28.25 453 ALA A N 1
ATOM 736 C CA . ALA A 1 88 ? -1.764 14.781 -21.194 1.00 27.52 453 ALA A CA 1
ATOM 737 C C . ALA A 1 88 ? -2.344 15.385 -19.931 1.00 21.72 453 ALA A C 1
ATOM 738 O O . ALA A 1 88 ? -3.532 15.703 -19.904 1.00 23.03 453 ALA A O 1
ATOM 740 N N . LEU A 1 89 ? -1.521 15.595 -18.904 1.00 21.65 454 LEU A N 1
ATOM 741 C CA . LEU A 1 89 ? -2.031 16.214 -17.690 1.00 20.51 454 LEU A CA 1
ATOM 742 C C . LEU A 1 89 ? -2.511 17.636 -17.932 1.00 22.14 454 LEU A C 1
ATOM 743 O O . LEU A 1 89 ? -3.326 18.139 -17.155 1.00 24.05 454 LEU A O 1
ATOM 748 N N . PHE A 1 90 ? -2.043 18.300 -18.996 1.00 22.75 455 PHE A N 1
ATOM 749 C CA . PHE A 1 90 ? -2.446 19.685 -19.225 1.00 23.71 455 PHE A CA 1
ATOM 750 C C . PHE A 1 90 ? -2.871 19.950 -20.664 1.00 31.55 455 PHE A C 1
ATOM 751 O O . PHE A 1 90 ? -2.868 21.106 -21.103 1.00 44.27 455 PHE A O 1
ATOM 759 N N . SER A 1 91 ? -3.307 18.916 -21.383 1.00 30.87 456 SER A N 1
ATOM 760 C CA . SER A 1 91 ? -3.652 19.072 -22.791 1.00 33.05 456 SER A CA 1
ATOM 761 C C . SER A 1 91 ? -4.994 19.762 -23.027 1.00 33.76 456 SER A C 1
ATOM 762 O O . SER A 1 91 ? -5.221 20.270 -24.135 1.00 34.12 456 SER A O 1
ATOM 765 N N . MET A 1 92 ? -5.897 19.784 -22.042 1.00 29.46 457 MET A N 1
ATOM 766 C CA . MET A 1 92 ? -7.213 20.355 -22.288 1.00 33.61 457 MET A CA 1
ATOM 767 C C . MET A 1 92 ? -7.244 21.850 -21.995 1.00 39.33 457 MET A C 1
ATOM 768 O O . MET A 1 92 ? -6.329 22.411 -21.398 1.00 43.17 457 MET A O 1
#

GO terms:
  GO:1990837 sequence-specific double-stranded DNA binding (F, IDA)
  GO:0000977 RNA polymerase II transcription regulatory region sequence-specific DNA binding (F, IMP)
  GO:0001228 DNA-binding transcription activator activity, RNA polymerase II-specific (F, IMP)
  GO:0045944 positive regulation of transcription by RNA polymerase II (P, IMP)
  GO:0005515 protein binding (F, IPI)
  GO:0003677 DNA binding (F, TAS)
  GO:0003700 DNA-binding transcription factor activity (F, TAS)
  GO:0005654 nucleoplasm (C, IDA)
  GO:0000122 negative regulation of transcription by RNA polymerase II (P, IDA)
  GO:0034599 cellular response to oxidative stress (P, IDA)
  GO:0005634 nucleus (C, IDA)
  GO:0000976 transcription cis-regulatory region binding (F, IDA)
  GO:0003700 DNA-binding transcription factor activity (F, IDA)

CATH classification: 1.10.10.10